Protein AF-A0A5C7LEA6-F1 (afdb_monomer_lite)

Secondary structure (DSSP, 8-state):
---------TTGGGS-HHHHHHHHHHTTSS-EEHHHHHHHT--TT-SS--HHHHHHHHHHHHHHH-TTEEEEEEE-GGG-EEEEEEE---S---

Radius of gyration: 13.93 Å; chains: 1; bounding box: 31×32×46 Å

Structure (mmCIF, N/CA/C/O backbone):
data_AF-A0A5C7LEA6-F1
#
_entry.id   AF-A0A5C7LEA6-F1
#
loop_
_atom_site.group_PDB
_atom_site.id
_atom_site.type_symbol
_atom_site.label_atom_id
_atom_site.label_alt_id
_atom_site.label_comp_id
_atom_site.label_asym_id
_atom_site.label_entity_id
_atom_site.label_seq_id
_atom_site.pdbx_PDB_ins_code
_atom_site.Cartn_x
_atom_site.Cartn_y
_atom_site.Cartn_z
_atom_site.occupancy
_atom_site.B_iso_or_equiv
_atom_site.auth_seq_id
_atom_site.auth_comp_id
_atom_site.auth_asym_id
_atom_site.auth_atom_id
_atom_site.pdbx_PDB_model_num
ATOM 1 N N . MET A 1 1 ? -16.691 -3.365 -20.614 1.00 37.44 1 MET A N 1
ATOM 2 C CA . MET A 1 1 ? -16.215 -3.525 -19.224 1.00 37.44 1 MET A CA 1
ATOM 3 C C . MET A 1 1 ? -14.701 -3.405 -19.254 1.00 37.44 1 MET A C 1
ATOM 5 O O . MET A 1 1 ? -14.060 -4.291 -19.800 1.00 37.44 1 MET A O 1
ATOM 9 N N . MET A 1 2 ? -14.125 -2.286 -18.804 1.00 32.75 2 MET A N 1
ATOM 10 C CA . MET A 1 2 ? -12.667 -2.204 -18.661 1.00 32.75 2 MET A CA 1
ATOM 11 C C . MET A 1 2 ? -12.272 -3.122 -17.505 1.00 32.75 2 MET A C 1
ATOM 13 O O . MET A 1 2 ? -12.709 -2.904 -16.379 1.00 32.75 2 MET A O 1
ATOM 17 N N . SER A 1 3 ? -11.516 -4.179 -17.806 1.00 38.53 3 SER A N 1
ATOM 18 C CA . SER A 1 3 ? -10.911 -5.046 -16.797 1.00 38.53 3 SER A CA 1
ATOM 19 C C . SER A 1 3 ? -10.054 -4.170 -15.892 1.00 38.53 3 SER A C 1
ATOM 21 O O . SER A 1 3 ? -9.055 -3.613 -16.343 1.00 38.53 3 SER A O 1
ATOM 23 N N . GLN A 1 4 ? -10.471 -4.005 -14.641 1.00 51.22 4 GLN A N 1
ATOM 24 C CA . GLN A 1 4 ? -9.686 -3.325 -13.622 1.00 51.22 4 GLN A CA 1
ATOM 25 C C . GLN A 1 4 ? -8.407 -4.154 -13.443 1.00 51.22 4 GLN A C 1
ATOM 27 O O . GLN A 1 4 ? -8.453 -5.279 -12.947 1.00 51.22 4 GLN A O 1
ATOM 32 N N . VAL A 1 5 ? -7.286 -3.676 -13.986 1.00 53.53 5 VAL A N 1
ATOM 33 C CA . VAL A 1 5 ? -6.011 -4.396 -13.922 1.00 53.53 5 VAL A CA 1
ATOM 34 C C . VAL A 1 5 ? -5.527 -4.316 -12.481 1.00 53.53 5 VAL A C 1
ATOM 36 O O . VAL A 1 5 ? -4.999 -3.290 -12.062 1.00 53.53 5 VAL A O 1
ATOM 39 N N . ALA A 1 6 ? -5.743 -5.384 -11.717 1.00 62.09 6 ALA A N 1
ATOM 40 C CA . ALA A 1 6 ? -5.145 -5.517 -10.401 1.00 62.09 6 ALA A CA 1
ATOM 41 C C . ALA A 1 6 ? -3.615 -5.556 -10.547 1.00 62.09 6 ALA A C 1
ATOM 43 O O . ALA A 1 6 ? -3.079 -6.285 -11.390 1.00 62.09 6 ALA A O 1
ATOM 44 N N . PHE A 1 7 ? -2.909 -4.773 -9.736 1.00 69.81 7 PHE A N 1
ATOM 45 C CA . PHE A 1 7 ? -1.459 -4.841 -9.629 1.00 69.81 7 PHE A CA 1
ATOM 46 C C . PHE A 1 7 ? -1.059 -6.243 -9.160 1.00 69.81 7 PHE A C 1
ATOM 48 O O . PHE A 1 7 ? -1.563 -6.746 -8.163 1.00 69.81 7 PHE A O 1
ATOM 55 N N . ARG A 1 8 ? -0.140 -6.889 -9.881 1.00 74.00 8 ARG A N 1
ATOM 56 C CA . ARG A 1 8 ? 0.480 -8.1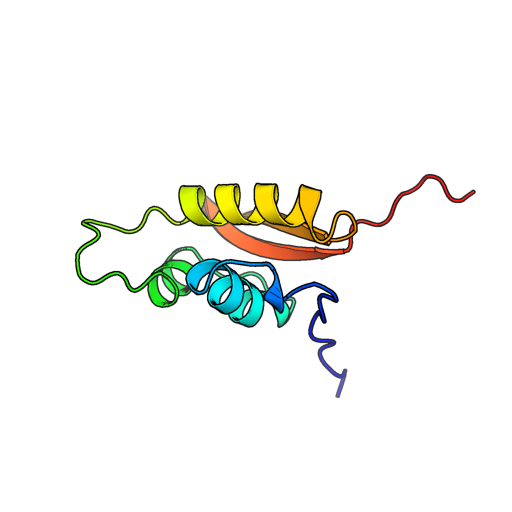48 -9.452 1.00 74.00 8 ARG A CA 1
ATOM 57 C C . ARG A 1 8 ? 1.946 -7.879 -9.148 1.00 74.00 8 ARG A C 1
ATOM 59 O O . ARG A 1 8 ? 2.720 -7.619 -10.067 1.00 74.00 8 ARG A O 1
ATOM 66 N N . LEU A 1 9 ? 2.311 -7.910 -7.868 1.00 80.31 9 LEU A N 1
ATOM 67 C CA . LEU A 1 9 ? 3.691 -7.703 -7.423 1.00 80.31 9 LEU A CA 1
ATOM 68 C C . LEU A 1 9 ? 4.465 -9.034 -7.443 1.00 80.31 9 LEU A C 1
ATOM 70 O O . LEU A 1 9 ? 3.993 -10.007 -6.852 1.00 80.31 9 LEU A O 1
ATOM 74 N N . PRO A 1 10 ? 5.642 -9.108 -8.093 1.00 77.81 10 PRO A N 1
ATOM 75 C CA . PRO A 1 10 ? 6.385 -10.360 -8.249 1.00 77.81 10 PRO A CA 1
ATOM 76 C C . PRO A 1 10 ? 6.945 -10.919 -6.930 1.00 77.81 10 PRO A C 1
ATOM 78 O O . PRO A 1 10 ? 7.046 -12.136 -6.787 1.00 77.81 10 PRO A O 1
ATOM 81 N N . ASN A 1 11 ? 7.262 -10.072 -5.943 1.00 85.50 11 ASN A N 1
ATOM 82 C CA . ASN A 1 11 ? 7.877 -10.497 -4.679 1.00 85.50 11 ASN A CA 1
ATOM 83 C C . ASN A 1 11 ? 6.928 -10.451 -3.471 1.00 85.50 11 ASN A C 1
ATOM 85 O O . ASN A 1 11 ? 7.378 -10.310 -2.336 1.00 85.50 11 ASN A O 1
ATOM 89 N N . HIS A 1 12 ? 5.620 -10.610 -3.693 1.00 86.88 12 HIS A N 1
ATOM 90 C CA . HIS A 1 12 ? 4.593 -10.489 -2.648 1.00 86.88 12 HIS A CA 1
ATOM 91 C C . HIS A 1 12 ? 4.847 -11.372 -1.400 1.00 86.88 12 HIS A C 1
ATOM 93 O O . HIS A 1 12 ? 4.618 -10.947 -0.275 1.00 86.88 12 HIS A O 1
ATOM 99 N N . HIS A 1 13 ? 5.430 -12.561 -1.569 1.00 89.38 13 HIS A N 1
ATOM 100 C CA . HIS A 1 13 ? 5.770 -13.475 -0.468 1.00 89.38 13 HIS A CA 1
ATOM 101 C C . HIS A 1 13 ? 6.907 -12.984 0.456 1.00 89.38 13 HIS A C 1
ATOM 103 O O . HIS A 1 13 ? 7.135 -13.581 1.505 1.00 89.38 13 HIS A O 1
ATOM 109 N N . ARG A 1 14 ? 7.657 -11.936 0.078 1.00 90.50 14 ARG A N 1
ATOM 110 C CA . ARG A 1 14 ? 8.781 -11.388 0.868 1.00 90.50 14 ARG A CA 1
ATOM 111 C C . ARG A 1 14 ? 8.360 -10.357 1.917 1.00 90.50 14 ARG A C 1
ATOM 113 O O . ARG A 1 14 ? 9.206 -9.861 2.659 1.00 90.50 14 ARG A O 1
ATOM 120 N N . TYR A 1 15 ? 7.084 -9.999 1.948 1.00 90.94 15 TYR A N 1
ATOM 121 C CA . TYR A 1 15 ? 6.526 -9.015 2.867 1.00 90.94 15 TYR A CA 1
ATOM 122 C C . TYR A 1 15 ? 6.019 -9.694 4.144 1.00 90.94 15 TYR A C 1
ATOM 124 O O . TYR A 1 15 ? 5.696 -10.881 4.130 1.00 90.94 15 TYR A O 1
ATOM 132 N N . SER A 1 16 ? 5.935 -8.957 5.255 1.00 90.69 16 SER A N 1
ATOM 133 C CA . SER A 1 16 ? 5.277 -9.473 6.464 1.00 90.69 16 SER A CA 1
ATOM 134 C C . SER A 1 16 ? 3.785 -9.713 6.214 1.00 90.69 16 SER A C 1
ATOM 136 O O . SER A 1 16 ? 3.217 -9.113 5.308 1.00 90.69 16 SER A O 1
ATOM 138 N N . GLU A 1 17 ? 3.122 -10.518 7.042 1.00 89.81 17 GLU A N 1
ATOM 139 C CA . GLU A 1 17 ? 1.681 -10.805 6.918 1.00 89.81 17 GLU A CA 1
ATOM 140 C C . GLU A 1 17 ? 0.839 -9.521 6.796 1.00 89.81 17 GLU A C 1
ATOM 142 O O . GLU A 1 17 ? 0.185 -9.299 5.783 1.00 89.81 17 GLU A O 1
ATOM 147 N N . THR A 1 18 ? 0.998 -8.575 7.728 1.00 88.31 18 THR A N 1
ATOM 148 C CA . THR A 1 18 ? 0.321 -7.265 7.664 1.00 88.31 18 THR A CA 1
ATOM 149 C C . THR A 1 18 ? 0.636 -6.476 6.387 1.00 88.31 18 THR A C 1
ATOM 151 O O . THR A 1 18 ? -0.186 -5.705 5.900 1.00 88.31 18 THR A O 1
ATOM 154 N N . GLN A 1 19 ? 1.849 -6.600 5.844 1.00 91.38 19 GLN A N 1
ATOM 155 C CA . GLN A 1 19 ? 2.217 -5.923 4.602 1.00 91.38 19 GLN A CA 1
ATOM 156 C C . GLN A 1 19 ? 1.578 -6.601 3.386 1.00 91.38 19 GLN A C 1
ATOM 158 O O . GLN A 1 19 ? 1.160 -5.890 2.477 1.00 91.38 19 GLN A O 1
ATOM 163 N N . GLN A 1 20 ? 1.476 -7.933 3.377 1.00 91.69 20 GLN A N 1
ATOM 164 C CA . GLN A 1 20 ? 0.781 -8.693 2.337 1.00 91.69 20 GLN A CA 1
ATOM 165 C C . GLN A 1 20 ? -0.699 -8.307 2.289 1.00 91.69 20 GLN A C 1
ATOM 167 O O . GLN A 1 20 ? -1.178 -7.898 1.238 1.00 91.69 20 GLN A O 1
ATOM 172 N N . GLU A 1 21 ? -1.381 -8.263 3.435 1.00 90.88 21 GLU A N 1
ATOM 173 C CA . GLU A 1 21 ? -2.791 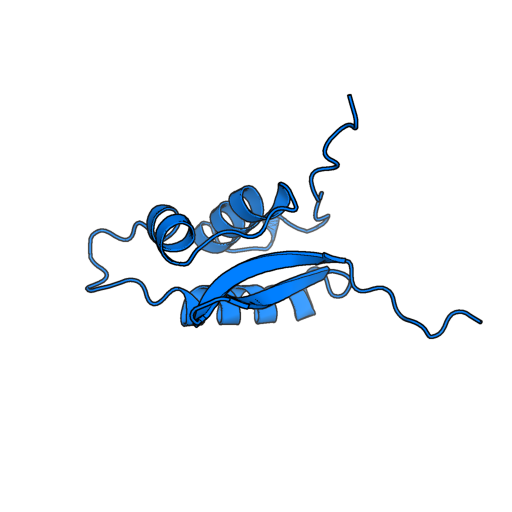-7.854 3.494 1.00 90.88 21 GLU A CA 1
ATOM 174 C C . GLU A 1 21 ? -3.009 -6.406 3.013 1.00 90.88 21 GLU A C 1
ATOM 176 O O . GLU A 1 21 ? -3.975 -6.095 2.309 1.00 90.88 21 GLU A O 1
ATOM 181 N N . LEU A 1 22 ? -2.092 -5.490 3.358 1.00 91.75 22 LEU A N 1
ATOM 182 C CA . LEU A 1 22 ? -2.126 -4.119 2.841 1.00 91.75 22 LEU A CA 1
ATOM 183 C C . LEU A 1 22 ? -1.937 -4.085 1.324 1.00 91.75 22 LEU A C 1
ATOM 185 O O . LEU A 1 22 ? -2.605 -3.307 0.643 1.00 91.75 22 LEU A O 1
ATOM 189 N N . LEU A 1 23 ? -1.017 -4.892 0.797 1.00 92.38 23 LEU A N 1
ATOM 190 C CA . LEU A 1 23 ? -0.788 -4.999 -0.637 1.00 92.38 23 LEU A CA 1
ATOM 191 C C . LEU A 1 23 ? -2.003 -5.592 -1.346 1.00 92.38 23 LEU A C 1
ATOM 193 O O . LEU A 1 23 ? -2.371 -5.061 -2.389 1.00 92.38 23 LEU A O 1
ATOM 197 N N . ASP A 1 24 ? -2.659 -6.603 -0.786 1.00 91.12 24 ASP A N 1
ATOM 198 C CA . ASP A 1 24 ? -3.877 -7.191 -1.352 1.00 91.12 24 ASP A CA 1
ATOM 199 C C . ASP A 1 24 ? -4.993 -6.155 -1.476 1.00 91.12 24 ASP A C 1
ATOM 201 O O . ASP A 1 24 ? -5.605 -6.018 -2.537 1.00 91.12 24 ASP A O 1
ATOM 205 N N . MET A 1 25 ? -5.198 -5.349 -0.429 1.00 91.50 25 MET A N 1
ATOM 206 C CA . MET A 1 25 ? -6.157 -4.246 -0.463 1.00 91.50 25 MET A CA 1
ATOM 207 C C . MET A 1 25 ? -5.786 -3.205 -1.535 1.00 91.50 25 MET A C 1
ATOM 209 O O . MET A 1 25 ? -6.632 -2.805 -2.332 1.00 91.50 25 MET A O 1
ATOM 213 N N . LEU A 1 26 ? -4.523 -2.765 -1.576 1.00 92.31 26 LEU A N 1
ATOM 214 C CA . LEU A 1 26 ? -4.061 -1.691 -2.468 1.00 92.31 26 LEU A CA 1
ATOM 215 C C . LEU A 1 26 ? -3.900 -2.129 -3.933 1.00 92.31 26 LEU A C 1
ATOM 217 O O . LEU A 1 26 ? -3.834 -1.281 -4.827 1.00 92.31 26 LEU A O 1
ATOM 221 N N . SER A 1 27 ? -3.819 -3.434 -4.194 1.00 89.94 27 SER A N 1
ATOM 222 C CA . SER A 1 27 ? -3.578 -3.981 -5.531 1.00 89.94 27 SER A CA 1
ATOM 223 C C . SER A 1 27 ? -4.764 -3.817 -6.476 1.00 89.94 27 SER A C 1
ATOM 225 O O . SER A 1 27 ? -4.594 -3.968 -7.681 1.00 89.94 27 SER A O 1
ATOM 227 N N . ASP A 1 28 ? -5.944 -3.426 -5.990 1.00 86.12 28 ASP A N 1
ATOM 228 C CA . ASP A 1 28 ? -7.097 -3.108 -6.843 1.00 86.12 28 ASP A CA 1
ATOM 229 C C . ASP A 1 28 ? -6.937 -1.799 -7.653 1.00 86.12 28 ASP A C 1
ATOM 231 O O . ASP A 1 28 ? -7.795 -1.457 -8.477 1.00 86.12 28 ASP A O 1
ATOM 235 N N . GLY A 1 29 ? -5.840 -1.068 -7.419 1.00 81.94 29 GLY A N 1
ATOM 236 C CA . GLY A 1 29 ? -5.468 0.150 -8.132 1.00 81.94 29 GLY A CA 1
ATOM 237 C C . GLY A 1 29 ? -6.324 1.366 -7.786 1.00 81.94 29 GLY A C 1
ATOM 238 O O . GLY A 1 29 ? -6.257 2.374 -8.490 1.00 81.94 29 GLY A O 1
ATOM 239 N N . ARG A 1 30 ? -7.136 1.302 -6.725 1.00 89.12 30 ARG A N 1
ATOM 240 C CA . ARG A 1 30 ? -7.946 2.430 -6.254 1.00 89.12 30 ARG A CA 1
ATOM 241 C C . ARG A 1 30 ? -7.308 3.103 -5.036 1.00 89.12 30 ARG A C 1
ATOM 243 O O . ARG A 1 30 ? -6.524 2.486 -4.318 1.00 89.12 30 ARG A O 1
ATOM 250 N N . PRO A 1 31 ? -7.628 4.380 -4.770 1.00 91.50 31 PRO A N 1
ATOM 251 C CA . PRO A 1 31 ? -7.239 5.020 -3.522 1.00 91.50 31 PRO A CA 1
ATOM 252 C C . PRO A 1 31 ? -8.062 4.487 -2.344 1.00 91.50 31 PRO A C 1
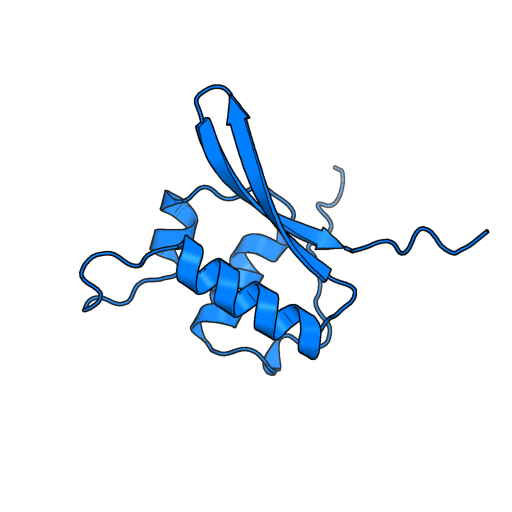ATOM 254 O O . PRO A 1 31 ? -9.288 4.559 -2.370 1.00 91.50 31 PRO A O 1
ATOM 257 N N . HIS A 1 32 ? -7.385 4.050 -1.284 1.00 92.81 32 HIS A N 1
ATOM 258 C CA . HIS A 1 32 ? -7.994 3.577 -0.036 1.00 92.81 32 HIS A CA 1
ATOM 259 C C . HIS A 1 32 ? -7.817 4.595 1.081 1.00 92.81 32 HIS A C 1
ATOM 261 O O . HIS A 1 32 ? -6.724 5.126 1.297 1.00 92.81 32 HIS A O 1
ATOM 267 N N . GLY A 1 33 ? -8.891 4.891 1.805 1.00 91.56 33 GLY A N 1
ATOM 268 C CA . GLY A 1 33 ? -8.878 5.855 2.897 1.00 91.56 33 GLY A CA 1
ATOM 269 C C . GLY A 1 33 ? -8.206 5.322 4.164 1.00 91.56 33 GLY A C 1
ATOM 270 O O . GLY A 1 33 ? -8.066 4.120 4.385 1.00 91.56 33 GLY A O 1
ATOM 271 N N . LYS A 1 34 ? -7.866 6.235 5.082 1.00 88.75 34 LYS A N 1
ATOM 272 C CA . LYS A 1 34 ? -7.298 5.885 6.399 1.00 88.75 34 LYS A CA 1
ATOM 273 C C . LYS A 1 34 ? -8.140 4.851 7.166 1.00 88.75 34 LYS A C 1
ATOM 275 O O . LYS A 1 34 ? -7.576 3.995 7.836 1.00 88.75 34 LYS A O 1
ATOM 280 N N . ALA A 1 35 ? -9.468 4.941 7.088 1.00 86.62 35 ALA A N 1
ATOM 281 C CA . ALA A 1 35 ? -10.374 4.022 7.779 1.00 86.62 35 ALA A CA 1
ATOM 282 C C . ALA A 1 35 ? -10.351 2.603 7.188 1.00 86.62 35 ALA A C 1
ATOM 284 O O . ALA A 1 35 ? -10.491 1.644 7.934 1.00 86.62 35 ALA A O 1
ATOM 285 N N . GLU A 1 36 ? -10.157 2.466 5.876 1.00 88.69 36 GLU A N 1
ATOM 286 C CA . GLU A 1 36 ? -10.056 1.167 5.200 1.00 88.69 36 GLU A CA 1
ATOM 287 C C . GLU A 1 36 ? -8.728 0.498 5.537 1.00 88.69 36 GLU A C 1
ATOM 289 O O . GLU A 1 36 ? -8.722 -0.634 6.007 1.00 88.69 36 GLU A O 1
ATOM 294 N N . VAL A 1 37 ? -7.627 1.255 5.471 1.00 89.62 37 VAL A N 1
ATOM 295 C CA . VAL A 1 37 ? -6.311 0.774 5.916 1.00 89.62 37 VAL A CA 1
ATOM 296 C C . VAL A 1 37 ? -6.357 0.312 7.375 1.00 89.62 37 VAL A C 1
ATOM 298 O O . VAL A 1 37 ? -5.822 -0.740 7.700 1.00 89.62 37 VAL A O 1
ATOM 301 N N . LYS A 1 38 ? -7.035 1.049 8.266 1.00 86.81 38 LYS A N 1
ATOM 302 C CA . LYS A 1 38 ? -7.185 0.637 9.673 1.00 86.81 38 LYS A CA 1
ATOM 303 C C . LYS A 1 38 ? -7.876 -0.718 9.843 1.00 86.81 38 LYS A C 1
ATOM 305 O O . LYS A 1 38 ? -7.544 -1.417 10.789 1.00 86.81 38 LYS A O 1
ATOM 310 N N . LYS A 1 39 ? -8.814 -1.085 8.962 1.00 84.75 39 LYS A N 1
ATOM 311 C CA . LYS A 1 39 ? -9.489 -2.394 9.018 1.00 84.75 39 LYS A CA 1
ATOM 312 C C . LYS A 1 39 ? -8.556 -3.541 8.644 1.00 84.75 39 LYS A C 1
ATOM 314 O O . LYS A 1 39 ? -8.765 -4.643 9.122 1.00 84.75 39 LYS A O 1
ATOM 319 N N . VAL A 1 40 ? -7.555 -3.281 7.808 1.00 85.44 40 VAL A N 1
ATOM 320 C CA . VAL A 1 40 ? -6.524 -4.270 7.468 1.00 85.44 40 VAL A CA 1
ATOM 321 C C . VAL A 1 40 ? -5.537 -4.422 8.621 1.00 85.44 40 VAL A C 1
ATOM 323 O O . VAL A 1 40 ? -5.166 -5.520 8.993 1.00 85.44 40 VAL A O 1
ATOM 326 N N . LEU A 1 41 ? -5.184 -3.315 9.272 1.00 81.69 41 LEU A N 1
ATOM 327 C CA . LEU A 1 41 ? -4.266 -3.290 10.412 1.00 81.69 41 LEU A CA 1
ATOM 328 C C . LEU A 1 41 ? -4.871 -3.833 11.724 1.00 81.69 41 LEU A C 1
ATOM 330 O O . LEU A 1 41 ? -4.495 -3.323 12.776 1.00 81.69 41 LEU A O 1
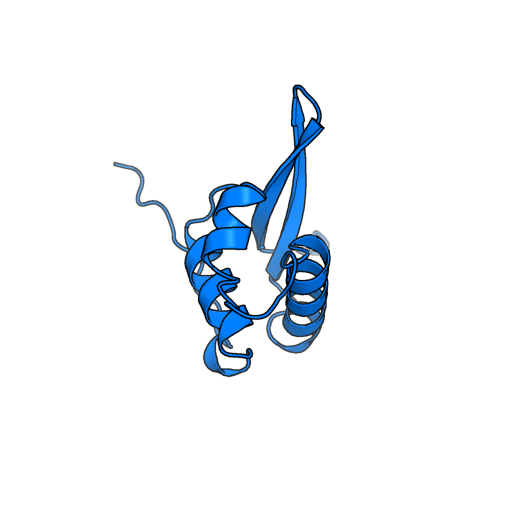ATOM 334 N N . CYS A 1 42 ? -5.823 -4.777 11.695 1.00 65.06 42 CYS A N 1
ATOM 335 C CA . CYS A 1 42 ? -6.518 -5.293 12.884 1.00 65.06 42 CYS A CA 1
ATOM 336 C C . CYS A 1 42 ? -5.568 -6.022 13.853 1.00 65.06 42 CYS A C 1
ATOM 338 O O . CYS A 1 42 ? -5.585 -7.241 13.975 1.00 65.06 42 CYS A O 1
ATOM 340 N N . ASP A 1 43 ? -4.786 -5.250 14.602 1.00 59.50 43 ASP A N 1
ATOM 341 C CA . ASP A 1 43 ? -4.178 -5.639 15.861 1.00 59.50 43 ASP A CA 1
ATOM 342 C C . ASP A 1 43 ? -5.152 -5.236 16.986 1.00 59.50 43 ASP A C 1
ATOM 344 O O . ASP A 1 43 ? -5.284 -4.043 17.289 1.00 59.50 43 ASP A O 1
ATOM 348 N N . PRO A 1 44 ? -5.865 -6.195 17.608 1.00 51.38 44 PRO A N 1
ATOM 349 C CA . PRO A 1 44 ? -6.798 -5.919 18.698 1.00 51.38 44 PRO A CA 1
ATOM 350 C C . PRO A 1 44 ? -6.126 -5.349 19.963 1.00 51.38 44 PRO A C 1
ATOM 352 O O . PRO A 1 44 ? -6.837 -4.929 20.877 1.00 51.38 44 PRO A O 1
ATOM 355 N N . GLN A 1 45 ? -4.788 -5.305 20.037 1.00 49.44 45 GLN A N 1
ATOM 356 C CA . GLN A 1 45 ? -4.027 -4.709 21.142 1.00 49.44 45 GLN A CA 1
ATOM 357 C C . GLN A 1 45 ? -3.429 -3.330 20.812 1.00 49.44 45 GLN A C 1
ATOM 359 O O . GLN A 1 45 ? -3.025 -2.598 21.724 1.00 49.44 45 GLN A O 1
ATOM 364 N N . ALA A 1 46 ? -3.391 -2.922 19.539 1.00 55.78 46 ALA A N 1
ATOM 365 C CA . ALA A 1 46 ? -2.844 -1.629 19.145 1.00 55.78 46 ALA A CA 1
ATOM 366 C C . ALA A 1 46 ? -3.835 -0.500 19.468 1.00 55.78 46 ALA A C 1
ATOM 368 O O . ALA A 1 46 ? -4.889 -0.366 18.853 1.00 55.78 46 ALA A O 1
ATOM 369 N N . LYS A 1 47 ? -3.471 0.367 20.423 1.00 53.56 47 LYS A N 1
ATOM 370 C CA . LYS A 1 47 ? -4.330 1.447 20.951 1.00 53.56 47 LYS A CA 1
ATOM 371 C C . LYS A 1 47 ? -4.876 2.442 19.915 1.00 53.56 47 LYS A C 1
ATOM 373 O O . LYS A 1 47 ? -5.813 3.159 20.234 1.00 53.56 47 LYS A O 1
ATOM 378 N N . ASP A 1 48 ? -4.300 2.502 18.722 1.00 60.09 48 ASP A N 1
ATOM 379 C CA . ASP A 1 48 ? -4.906 3.006 17.486 1.00 60.09 48 ASP A CA 1
ATOM 380 C C . ASP A 1 48 ? -3.856 2.743 16.390 1.00 60.09 48 ASP A C 1
ATOM 382 O O . ASP A 1 48 ? -2.824 3.425 16.391 1.00 60.09 48 ASP A O 1
ATOM 386 N N . PRO A 1 49 ? -4.006 1.746 15.498 1.00 63.34 49 PRO A N 1
ATOM 387 C CA . PRO A 1 49 ? -2.983 1.474 14.495 1.00 63.34 49 PRO A CA 1
ATOM 388 C C . PRO A 1 49 ? -2.776 2.732 13.650 1.00 63.34 49 PRO A C 1
ATOM 390 O O . PRO A 1 49 ? -3.716 3.247 13.039 1.00 63.34 49 PRO A O 1
ATOM 393 N N . VAL A 1 50 ? -1.552 3.275 13.662 1.00 79.06 50 VAL A N 1
ATOM 394 C CA . VAL A 1 50 ? -1.200 4.520 12.967 1.00 79.06 50 VAL A CA 1
ATOM 395 C C . VAL A 1 50 ? -0.941 4.176 11.502 1.00 79.06 50 VAL A C 1
ATOM 397 O O . VAL A 1 50 ? 0.165 3.738 11.170 1.00 79.06 50 VAL A O 1
ATOM 400 N N . PRO A 1 51 ? -1.894 4.407 10.577 1.00 83.75 51 PRO A N 1
ATOM 401 C CA . PRO A 1 51 ? -1.798 3.862 9.223 1.00 83.75 51 PRO A CA 1
ATOM 402 C C . PRO A 1 51 ? -0.591 4.413 8.470 1.00 83.75 51 PRO A C 1
ATOM 404 O O . PRO A 1 51 ? 0.060 3.705 7.715 1.00 83.75 51 PRO A O 1
ATOM 407 N N . GLY A 1 52 ? -0.214 5.663 8.758 1.00 85.56 52 GLY A N 1
ATOM 408 C CA . GLY A 1 52 ? 0.980 6.278 8.188 1.00 85.56 52 GLY A CA 1
ATOM 409 C C . GLY A 1 52 ? 2.285 5.548 8.526 1.00 85.56 52 GLY A C 1
ATOM 410 O O . GLY A 1 52 ? 3.181 5.540 7.688 1.00 85.56 52 GLY A O 1
ATOM 411 N N . SER A 1 53 ? 2.396 4.920 9.704 1.00 87.38 53 SER A N 1
ATOM 412 C CA . SER A 1 53 ? 3.590 4.154 10.086 1.00 87.38 53 SER A CA 1
ATOM 413 C C . SER A 1 53 ? 3.696 2.864 9.273 1.00 87.38 53 SER A C 1
ATOM 415 O O . SER A 1 53 ? 4.726 2.611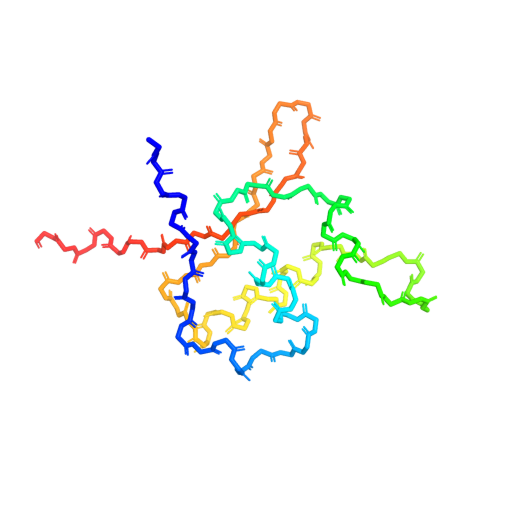 8.652 1.00 87.38 53 SER A O 1
ATOM 417 N N . HIS A 1 54 ? 2.601 2.105 9.175 1.00 89.44 54 HIS A N 1
ATOM 418 C CA . HIS A 1 54 ? 2.562 0.864 8.398 1.00 89.44 54 HIS A CA 1
ATOM 419 C C . HIS A 1 54 ? 2.744 1.111 6.900 1.00 89.44 54 HIS A C 1
ATOM 421 O O . HIS A 1 54 ? 3.510 0.403 6.257 1.00 89.44 54 HIS A O 1
ATOM 427 N N . ILE A 1 55 ? 2.130 2.165 6.353 1.00 92.81 55 ILE A N 1
ATOM 428 C CA . ILE A 1 55 ? 2.346 2.559 4.955 1.00 92.81 55 ILE A CA 1
ATOM 429 C C . ILE A 1 55 ? 3.806 2.972 4.720 1.00 92.81 55 ILE A C 1
ATOM 431 O O . ILE A 1 55 ? 4.376 2.632 3.687 1.00 92.81 55 ILE A O 1
ATOM 435 N N . ARG A 1 56 ? 4.449 3.670 5.667 1.00 92.06 56 ARG A N 1
ATOM 436 C CA . ARG A 1 56 ? 5.880 4.001 5.567 1.00 92.06 56 ARG A CA 1
ATOM 437 C C . ARG A 1 56 ? 6.753 2.745 5.612 1.00 92.06 56 ARG A C 1
ATOM 439 O O . ARG A 1 56 ? 7.650 2.618 4.787 1.00 92.06 56 ARG A O 1
ATOM 446 N N . ALA A 1 57 ? 6.482 1.824 6.534 1.00 91.38 57 ALA A N 1
ATOM 447 C CA . ALA A 1 57 ? 7.199 0.555 6.624 1.00 91.38 57 ALA A CA 1
ATOM 448 C C . ALA A 1 57 ? 7.035 -0.275 5.341 1.00 91.38 57 ALA A C 1
ATOM 450 O O . ALA A 1 57 ? 8.019 -0.798 4.822 1.00 91.38 57 ALA A O 1
ATOM 451 N N . LEU A 1 58 ? 5.819 -0.322 4.788 1.00 93.81 58 LEU A N 1
ATOM 452 C CA . LEU A 1 58 ? 5.532 -0.972 3.514 1.00 93.81 58 LEU A CA 1
ATOM 453 C C . LEU A 1 58 ? 6.329 -0.334 2.370 1.00 93.81 58 LEU A C 1
ATOM 455 O O . LEU A 1 58 ? 7.010 -1.053 1.650 1.00 93.81 58 LEU A O 1
ATOM 459 N N . ARG A 1 59 ? 6.331 1.000 2.234 1.00 94.25 59 ARG A N 1
ATOM 460 C CA . ARG A 1 59 ? 7.141 1.700 1.215 1.00 94.25 59 ARG A CA 1
ATOM 461 C C . ARG A 1 59 ? 8.613 1.326 1.295 1.00 94.25 59 ARG A C 1
ATOM 463 O O . ARG A 1 59 ? 9.210 1.033 0.268 1.00 94.25 59 ARG A O 1
ATOM 470 N N . ASN A 1 60 ? 9.180 1.315 2.500 1.00 93.56 60 ASN A N 1
ATOM 471 C CA . ASN A 1 60 ? 10.576 0.937 2.696 1.00 93.56 60 ASN A CA 1
ATOM 472 C C . ASN A 1 60 ? 10.821 -0.507 2.235 1.00 93.56 60 ASN A C 1
ATOM 474 O O . ASN A 1 60 ? 11.760 -0.748 1.483 1.00 93.56 60 ASN A O 1
ATOM 478 N N . ALA A 1 61 ? 9.946 -1.450 2.594 1.00 92.94 61 ALA A N 1
ATOM 479 C CA . ALA A 1 61 ? 10.052 -2.828 2.114 1.00 92.94 61 ALA A CA 1
ATOM 480 C C . ALA A 1 61 ? 9.950 -2.915 0.578 1.00 92.94 61 ALA A C 1
ATOM 482 O O . ALA A 1 61 ? 10.732 -3.626 -0.049 1.00 92.94 61 ALA A O 1
ATOM 483 N N . MET A 1 62 ? 9.059 -2.133 -0.042 1.00 92.75 62 MET A N 1
ATOM 484 C CA . MET A 1 62 ? 8.926 -2.069 -1.501 1.00 92.75 62 MET A CA 1
ATOM 485 C C . MET A 1 62 ? 10.181 -1.532 -2.189 1.00 92.75 62 MET A C 1
ATOM 487 O O . MET A 1 62 ? 10.552 -2.057 -3.230 1.00 92.75 62 MET A O 1
ATOM 491 N N . THR A 1 63 ? 10.895 -0.558 -1.606 1.00 90.75 63 THR A N 1
ATOM 492 C CA . THR A 1 63 ? 12.164 -0.086 -2.202 1.00 90.75 63 THR A CA 1
ATOM 493 C C . THR A 1 63 ? 13.216 -1.189 -2.323 1.00 90.75 63 THR A C 1
ATOM 495 O O . THR A 1 63 ? 14.059 -1.132 -3.212 1.00 90.75 63 THR A O 1
ATOM 498 N N . THR A 1 64 ? 13.162 -2.199 -1.452 1.00 90.00 64 THR A N 1
ATOM 499 C CA . THR A 1 64 ? 14.074 -3.348 -1.480 1.00 90.00 64 THR A CA 1
ATOM 500 C C . THR A 1 64 ? 13.533 -4.490 -2.337 1.00 90.00 64 THR A C 1
ATOM 502 O O . THR A 1 64 ? 14.280 -5.091 -3.105 1.00 90.00 64 THR A O 1
ATOM 505 N N . ASN A 1 65 ? 12.243 -4.803 -2.206 1.00 89.19 65 ASN A N 1
ATOM 506 C CA . ASN A 1 65 ? 11.646 -5.994 -2.807 1.00 89.19 65 ASN A CA 1
ATOM 507 C C . ASN A 1 65 ? 11.080 -5.749 -4.212 1.00 89.19 65 ASN A C 1
ATOM 509 O O . ASN A 1 65 ? 11.172 -6.633 -5.055 1.00 89.19 65 ASN A O 1
ATOM 513 N N . ASP A 1 66 ? 10.513 -4.573 -4.485 1.00 89.62 66 ASP A N 1
ATOM 514 C CA . ASP A 1 66 ? 9.833 -4.246 -5.744 1.00 89.62 66 ASP A CA 1
ATOM 515 C C . ASP A 1 66 ? 10.057 -2.766 -6.126 1.00 89.62 66 ASP A C 1
ATOM 517 O O . ASP A 1 66 ? 9.108 -1.979 -6.148 1.00 89.62 66 ASP A O 1
ATOM 521 N N . PRO A 1 67 ? 11.297 -2.356 -6.468 1.00 87.44 67 PRO A N 1
ATOM 522 C CA . PRO A 1 67 ? 11.654 -0.946 -6.675 1.00 87.44 67 PRO A CA 1
ATOM 523 C C . PRO A 1 67 ? 10.901 -0.265 -7.831 1.00 87.44 67 PRO A C 1
ATOM 525 O O . PRO A 1 67 ? 10.889 0.957 -7.919 1.00 87.44 67 PRO A O 1
ATOM 528 N N . GLY A 1 68 ? 10.250 -1.034 -8.710 1.00 88.81 68 GLY A N 1
ATOM 529 C CA . GLY A 1 68 ? 9.372 -0.518 -9.763 1.00 88.81 68 GLY A CA 1
ATOM 530 C C . GLY A 1 68 ? 7.968 -0.124 -9.288 1.00 88.81 68 GLY A C 1
ATOM 531 O O . GLY A 1 68 ? 7.151 0.281 -10.112 1.00 88.81 68 GLY A O 1
ATOM 532 N N . TYR A 1 69 ? 7.654 -0.258 -7.998 1.00 90.38 69 TYR A N 1
ATOM 533 C CA . TYR A 1 69 ? 6.340 0.041 -7.435 1.00 90.38 69 TYR A CA 1
ATOM 534 C C . TYR A 1 69 ? 6.462 0.783 -6.107 1.00 90.38 69 TYR A C 1
ATOM 536 O O . TYR A 1 69 ? 7.414 0.615 -5.350 1.00 90.38 69 TYR A O 1
ATOM 544 N N . THR A 1 70 ? 5.463 1.600 -5.788 1.00 93.25 70 THR A N 1
ATOM 545 C CA . THR A 1 70 ? 5.371 2.219 -4.465 1.00 93.25 70 THR A CA 1
ATOM 546 C C . THR A 1 70 ? 3.933 2.565 -4.112 1.00 93.25 70 THR A C 1
ATOM 548 O O . THR A 1 70 ? 3.072 2.676 -4.981 1.00 93.25 70 THR A O 1
ATOM 551 N N . VAL A 1 71 ? 3.665 2.779 -2.828 1.00 93.62 71 VAL A N 1
ATOM 552 C CA . VAL A 1 71 ? 2.394 3.347 -2.369 1.00 93.62 71 VAL A CA 1
ATOM 553 C C . VAL A 1 71 ? 2.558 4.854 -2.259 1.00 93.62 71 VAL A C 1
ATOM 555 O O . VAL A 1 71 ? 3.437 5.303 -1.535 1.00 93.62 71 VAL A O 1
ATOM 558 N N . ILE A 1 72 ? 1.700 5.666 -2.867 1.00 92.38 72 ILE A N 1
ATOM 559 C CA . ILE A 1 72 ? 1.707 7.128 -2.672 1.00 92.38 72 ILE A CA 1
ATOM 560 C C . ILE A 1 72 ? 0.612 7.564 -1.695 1.00 92.38 72 ILE A C 1
ATOM 562 O O . ILE A 1 72 ? -0.358 6.845 -1.467 1.00 92.38 72 ILE A O 1
ATOM 566 N N . THR A 1 73 ? 0.792 8.733 -1.076 1.00 92.56 73 THR A N 1
ATOM 567 C CA . THR A 1 73 ? -0.247 9.381 -0.265 1.00 9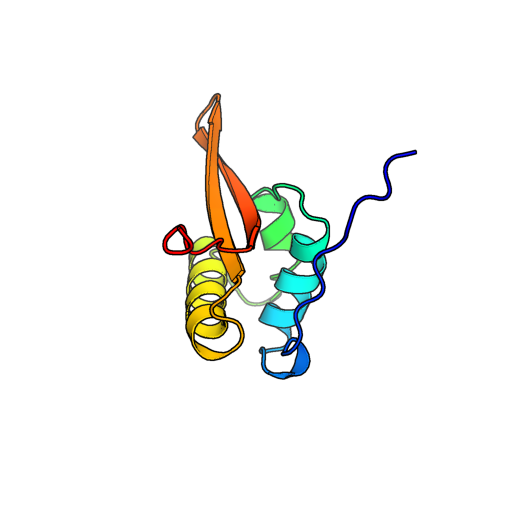2.56 73 THR A CA 1
ATOM 568 C C . THR A 1 73 ? -0.886 10.466 -1.113 1.00 92.56 73 THR A C 1
ATOM 570 O O . THR A 1 73 ? -0.198 11.394 -1.528 1.00 92.56 73 THR A O 1
ATOM 573 N N . GLN A 1 74 ? -2.190 10.377 -1.338 1.00 90.56 74 GLN A N 1
ATOM 574 C CA . GLN A 1 74 ? -2.966 11.432 -1.975 1.00 90.56 74 GLN A CA 1
ATOM 575 C C . GLN A 1 74 ? -3.698 12.246 -0.906 1.00 90.56 74 GLN A C 1
ATOM 577 O O . GLN A 1 74 ? -4.207 11.703 0.076 1.00 90.56 74 GLN A O 1
ATOM 582 N N . ILE A 1 75 ? -3.736 13.564 -1.097 1.00 87.81 75 ILE A N 1
ATOM 583 C CA . ILE A 1 75 ? -4.504 14.487 -0.262 1.00 87.81 75 ILE A CA 1
ATOM 584 C C . ILE A 1 75 ? -5.586 15.087 -1.154 1.00 87.81 75 ILE A C 1
ATOM 586 O O . ILE A 1 75 ? -5.307 15.927 -2.005 1.00 87.81 75 ILE A O 1
ATOM 590 N N . GLY A 1 76 ? -6.815 14.609 -0.986 1.00 80.38 76 GLY A N 1
ATOM 591 C CA . GLY A 1 76 ? -7.975 15.080 -1.730 1.00 80.38 76 GLY A CA 1
ATOM 592 C C . GLY A 1 76 ? -8.559 16.384 -1.182 1.00 80.38 76 GLY A C 1
ATOM 593 O O . GLY A 1 76 ? -8.108 16.944 -0.175 1.00 80.38 76 GLY A O 1
ATOM 594 N N . ILE A 1 77 ? -9.636 16.834 -1.828 1.00 77.50 77 ILE A N 1
ATOM 595 C CA . ILE A 1 77 ? -10.445 17.976 -1.384 1.00 77.50 77 ILE A CA 1
ATOM 596 C C . ILE A 1 77 ? -10.924 17.712 0.059 1.00 77.50 77 ILE A C 1
ATOM 598 O O . ILE A 1 77 ? -11.254 16.579 0.419 1.00 77.50 77 ILE A O 1
ATOM 602 N N . TYR A 1 78 ? -10.913 18.746 0.907 1.00 83.62 78 TYR A N 1
ATOM 603 C CA . TYR A 1 78 ? -11.176 18.662 2.357 1.00 83.62 78 TYR A CA 1
ATOM 604 C C . TYR A 1 78 ? -10.125 17.894 3.181 1.00 83.62 78 TYR A C 1
ATOM 606 O O . TYR A 1 78 ? -10.438 17.390 4.258 1.00 83.62 78 TYR A O 1
ATOM 614 N N . ARG A 1 79 ? -8.872 17.806 2.708 1.00 79.62 79 ARG A N 1
ATOM 615 C CA . ARG A 1 79 ? -7.757 17.130 3.410 1.00 79.62 79 ARG A CA 1
ATOM 616 C C . ARG A 1 79 ? -7.998 15.635 3.666 1.00 79.62 79 ARG A C 1
ATOM 618 O O . ARG A 1 79 ? -7.421 15.060 4.590 1.00 79.62 79 ARG A O 1
ATOM 625 N N . LYS A 1 80 ? -8.834 14.984 2.851 1.00 85.69 80 LYS A N 1
ATOM 626 C CA . LYS A 1 80 ? -9.019 13.529 2.921 1.00 85.69 80 LYS A CA 1
ATOM 627 C C . LYS A 1 80 ? -7.752 12.831 2.433 1.00 85.69 80 LYS A C 1
ATOM 629 O O . LYS A 1 80 ? -7.326 13.054 1.306 1.00 85.69 80 LYS A O 1
ATOM 634 N N . ILE A 1 81 ? -7.162 12.001 3.289 1.00 89.50 81 ILE A N 1
ATOM 635 C CA . ILE A 1 81 ? -5.961 11.225 2.971 1.00 89.50 81 ILE A CA 1
ATOM 636 C C . ILE A 1 81 ? -6.372 9.860 2.420 1.00 89.50 81 ILE A C 1
ATOM 638 O O . ILE A 1 81 ? -7.136 9.140 3.072 1.00 89.50 81 ILE A O 1
ATOM 642 N N . SER A 1 82 ? -5.811 9.499 1.271 1.00 93.12 82 SER A N 1
ATOM 643 C CA . SER A 1 82 ? -5.908 8.165 0.681 1.00 93.12 82 SER A CA 1
ATOM 644 C C . SER A 1 82 ? -4.535 7.630 0.272 1.00 93.12 82 SER A C 1
ATOM 646 O O . SER A 1 82 ? -3.563 8.377 0.132 1.00 93.12 82 SER A O 1
ATOM 648 N N . TYR A 1 83 ? -4.455 6.315 0.108 1.00 94.00 83 TYR A N 1
ATOM 649 C CA . TYR A 1 83 ? -3.252 5.584 -0.266 1.00 94.00 83 TYR A CA 1
ATOM 650 C C . TYR A 1 83 ? -3.533 4.755 -1.515 1.00 94.00 83 TYR A C 1
ATOM 652 O O . TYR A 1 83 ? -4.577 4.118 -1.595 1.00 94.00 83 TYR A O 1
ATOM 660 N N . ILE A 1 84 ? -2.620 4.765 -2.481 1.00 92.75 84 ILE A N 1
ATOM 661 C CA . ILE A 1 84 ? -2.767 4.024 -3.740 1.00 92.75 84 ILE A CA 1
ATOM 662 C C . ILE A 1 84 ? -1.422 3.426 -4.141 1.00 92.75 84 ILE A C 1
ATOM 664 O O . ILE A 1 84 ? -0.390 4.095 -4.036 1.00 92.75 84 ILE A O 1
ATOM 668 N N . LEU A 1 85 ? -1.439 2.167 -4.573 1.00 92.69 85 LEU A N 1
ATOM 669 C CA . LEU A 1 85 ? -0.292 1.499 -5.176 1.00 92.69 85 LEU A CA 1
ATOM 670 C C . LEU A 1 85 ? -0.132 1.970 -6.624 1.00 92.69 85 LEU A C 1
ATOM 672 O O . LEU A 1 85 ? -1.093 1.994 -7.389 1.00 92.69 85 LEU A O 1
ATOM 676 N N . VAL A 1 86 ? 1.085 2.349 -6.998 1.00 90.25 86 VAL A N 1
ATOM 677 C CA . VAL A 1 86 ? 1.420 2.809 -8.345 1.00 90.25 86 VAL A CA 1
ATOM 678 C C . VAL A 1 86 ? 2.663 2.094 -8.858 1.00 90.25 86 VAL A C 1
ATOM 680 O O . VAL A 1 86 ? 3.544 1.711 -8.085 1.00 90.25 86 VAL A O 1
ATOM 683 N N . ARG A 1 87 ? 2.748 1.946 -10.182 1.00 88.56 87 ARG A N 1
ATOM 684 C CA . ARG A 1 87 ? 3.985 1.574 -10.870 1.00 88.56 87 ARG A CA 1
ATOM 685 C C . ARG A 1 87 ? 4.811 2.834 -11.098 1.00 88.56 87 ARG A C 1
ATOM 687 O O . ARG A 1 87 ? 4.299 3.818 -11.626 1.00 88.56 87 ARG A O 1
ATOM 694 N N . LEU A 1 88 ? 6.078 2.788 -10.717 1.00 86.38 88 LEU A N 1
ATOM 695 C CA . LEU A 1 88 ? 7.051 3.811 -11.057 1.00 86.38 88 LEU A CA 1
ATOM 696 C C . LEU A 1 88 ? 7.481 3.590 -12.508 1.00 86.38 88 LEU A C 1
ATOM 698 O O . LEU A 1 88 ? 7.922 2.504 -12.885 1.00 86.38 88 LEU A O 1
ATOM 702 N N . VAL A 1 89 ? 7.295 4.613 -13.334 1.00 79.38 89 VAL A N 1
ATOM 703 C CA . VAL A 1 89 ? 7.814 4.646 -14.699 1.00 79.38 89 VAL A CA 1
ATOM 704 C C . VAL A 1 89 ? 9.069 5.501 -14.632 1.00 79.38 89 VAL A C 1
ATOM 706 O O . VAL A 1 89 ? 8.970 6.696 -14.364 1.00 79.38 89 VAL A O 1
ATOM 709 N N . ASN A 1 90 ? 10.244 4.891 -14.805 1.00 63.53 90 ASN A N 1
ATOM 710 C CA . ASN A 1 90 ? 11.465 5.667 -15.002 1.00 63.53 90 ASN A CA 1
ATOM 711 C C . ASN A 1 90 ? 11.293 6.441 -16.310 1.00 63.53 90 ASN A C 1
ATOM 713 O O . ASN A 1 90 ? 11.143 5.835 -17.367 1.00 63.53 90 ASN A O 1
ATOM 717 N N . THR A 1 91 ? 11.287 7.767 -16.235 1.00 53.06 91 THR A N 1
ATOM 718 C CA . THR A 1 91 ? 11.219 8.665 -17.397 1.00 53.06 91 THR A CA 1
ATOM 719 C C . THR A 1 91 ? 12.562 8.823 -18.118 1.00 53.06 91 THR A C 1
ATOM 721 O O . THR A 1 91 ? 12.699 9.731 -18.923 1.00 53.06 91 THR A O 1
ATOM 724 N N . ASP A 1 92 ? 13.525 7.928 -17.884 1.00 48.84 92 ASP A N 1
ATOM 725 C CA . ASP A 1 92 ? 14.834 7.919 -18.558 1.00 48.84 92 ASP A CA 1
ATOM 726 C C . ASP A 1 92 ? 14.880 6.850 -19.662 1.00 48.84 92 ASP A C 1
ATOM 728 O O . ASP A 1 92 ? 15.794 6.035 -19.756 1.00 48.84 92 ASP A O 1
ATOM 732 N N . SER A 1 93 ? 13.826 6.783 -20.468 1.00 43.47 93 SER A N 1
ATOM 733 C CA . SER A 1 93 ? 13.790 5.962 -21.679 1.00 43.47 93 SER A CA 1
ATOM 734 C C . SER A 1 93 ? 13.340 6.830 -22.846 1.00 43.47 93 SER A C 1
ATOM 736 O O . SER A 1 93 ? 12.258 6.633 -23.394 1.00 43.47 93 SER A O 1
ATOM 738 N N . GLU A 1 94 ? 14.177 7.816 -23.165 1.00 38.59 94 GLU A N 1
ATOM 739 C CA . GLU A 1 94 ? 14.317 8.366 -24.516 1.00 38.59 94 GLU A CA 1
ATOM 740 C C . GLU A 1 94 ? 15.661 7.913 -25.094 1.00 38.59 94 GLU A C 1
ATOM 742 O O . GLU A 1 94 ? 16.670 7.967 -24.352 1.00 38.59 94 GLU A O 1
#

Sequence (94 aa):
MMSQVAFRLPNHHRYSETQQELLDMLSDGRPHGKAEVKKVLCDPQAKDPVPGSHIRALRNAMTTNDPGYTVITQIGIYRKISYILVRLVNTDSE

pLDDT: mean 80.87, std 15.95, range [32.75, 94.25]

Foldseek 3Di:
DPPQQFDDAPQLVVDDPLLSLVSVVQRSQDWAFPVRNQVSVPPVPPPGPPSVVVLVVSQVVCVVRPVQKHKDWDQDPPRTITIHIDGHDPPPPD